Protein AF-A0A0E4H658-F1 (a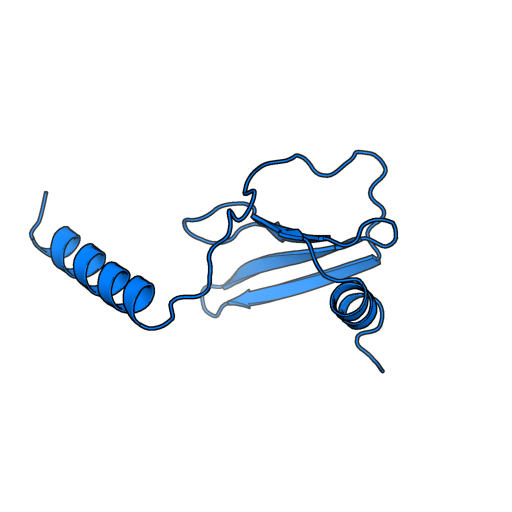fdb_monomer_lite)

Foldseek 3Di:
DDPVVVVVVVVVVVVPPPDPPVCPDQVF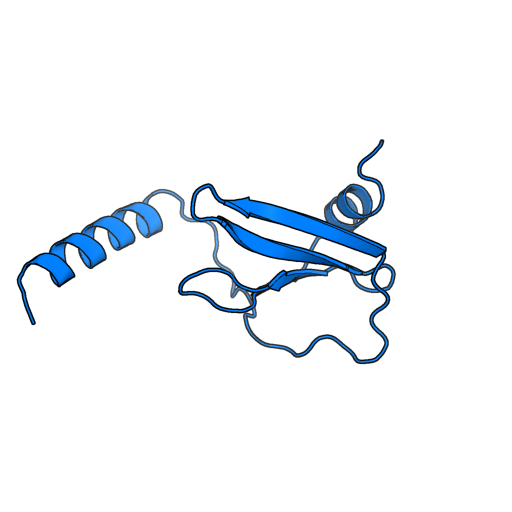DDDDPPPFAWLDWDWDQDPVRDTWIWTATPPAQWIWIADDPPSGIGIGRHDPVVSVCVNCVPD

Organism: NCBI:txid1608583

Structure (mmCIF, N/CA/C/O backbone):
data_AF-A0A0E4H658-F1
#
_entry.id   AF-A0A0E4H658-F1
#
loop_
_atom_site.group_PDB
_atom_site.id
_atom_site.type_symbol
_atom_site.label_atom_id
_atom_site.label_alt_id
_atom_site.label_comp_id
_atom_site.label_asym_id
_atom_site.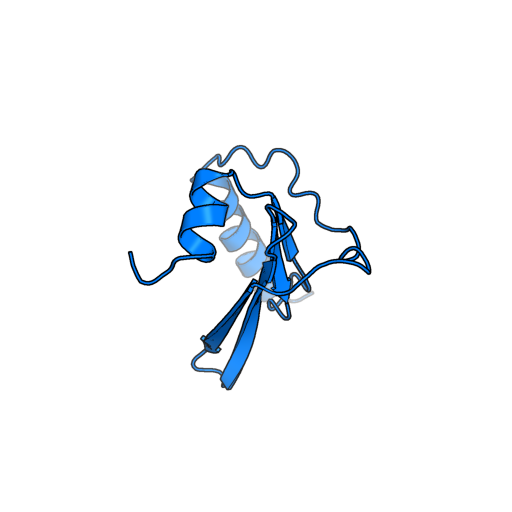label_entity_id
_atom_site.label_seq_id
_atom_site.pdbx_PDB_ins_code
_atom_site.Cartn_x
_atom_site.Cartn_y
_atom_site.Cartn_z
_atom_site.occupancy
_atom_site.B_iso_or_equiv
_atom_site.auth_seq_id
_atom_site.auth_comp_id
_atom_site.auth_asym_id
_atom_site.auth_atom_id
_atom_site.pdbx_PDB_model_num
ATOM 1 N N . MET A 1 1 ? -29.171 20.603 7.346 1.00 47.84 1 MET A N 1
ATOM 2 C CA . MET A 1 1 ? -27.718 20.862 7.337 1.00 47.84 1 MET A CA 1
ATOM 3 C C . MET A 1 1 ? -27.416 21.756 8.519 1.00 47.84 1 MET A C 1
ATOM 5 O O . MET A 1 1 ? -27.960 22.851 8.593 1.00 47.84 1 MET A O 1
ATOM 9 N N . THR A 1 2 ? -26.708 21.228 9.510 1.00 45.69 2 THR A N 1
ATOM 10 C CA . THR A 1 2 ? -26.396 21.921 10.767 1.00 45.69 2 THR A CA 1
ATOM 11 C C . THR A 1 2 ? -25.085 22.687 10.619 1.00 45.69 2 THR A C 1
ATOM 13 O O . THR A 1 2 ? -24.187 22.213 9.937 1.00 45.69 2 THR A O 1
ATOM 16 N N . LEU A 1 3 ? -24.952 23.851 11.268 1.00 52.50 3 LEU A N 1
ATOM 17 C CA . LEU A 1 3 ? -23.788 24.752 11.149 1.00 52.50 3 LEU A CA 1
ATOM 18 C C . LEU A 1 3 ? -22.410 24.095 11.402 1.00 52.50 3 LEU A C 1
ATOM 20 O O . LEU A 1 3 ? -21.389 24.657 11.025 1.00 52.50 3 LEU A O 1
ATOM 24 N N . HIS A 1 4 ? -22.369 22.909 12.015 1.00 50.09 4 HIS A N 1
ATOM 25 C CA . HIS A 1 4 ? -21.139 22.153 12.258 1.00 50.09 4 HIS A CA 1
ATOM 26 C C . HIS A 1 4 ? -20.490 21.594 10.981 1.00 50.09 4 HIS A C 1
ATOM 28 O O . HIS A 1 4 ? -19.275 21.435 10.957 1.00 50.09 4 HIS A O 1
ATOM 34 N N . ASP A 1 5 ? -21.259 21.342 9.919 1.00 53.56 5 ASP A N 1
ATOM 35 C CA . ASP A 1 5 ? -20.723 20.800 8.664 1.00 53.56 5 ASP A CA 1
ATOM 36 C C . ASP A 1 5 ? -19.879 21.832 7.894 1.00 53.56 5 ASP A C 1
ATOM 38 O O . ASP A 1 5 ? -18.895 21.473 7.253 1.00 53.56 5 ASP A O 1
ATOM 42 N N . GLN A 1 6 ? -20.209 23.125 7.992 1.00 54.16 6 GLN A N 1
ATOM 43 C CA . GLN A 1 6 ? -19.487 24.185 7.273 1.00 54.16 6 GLN A CA 1
ATOM 44 C C . GLN A 1 6 ? -18.091 24.434 7.854 1.00 54.16 6 GLN A C 1
ATOM 46 O O . GLN A 1 6 ? -17.124 24.506 7.104 1.00 54.16 6 GLN A O 1
ATOM 51 N N . ALA A 1 7 ? -17.965 24.445 9.184 1.00 57.38 7 ALA A N 1
ATOM 52 C CA . ALA A 1 7 ? -16.681 24.656 9.855 1.00 57.38 7 ALA A CA 1
ATOM 53 C C . ALA A 1 7 ? -15.672 23.522 9.592 1.00 57.38 7 ALA A C 1
ATOM 55 O O . ALA A 1 7 ? -14.461 23.740 9.614 1.00 57.38 7 ALA A O 1
ATOM 56 N N . ILE A 1 8 ? -16.168 22.304 9.353 1.00 60.06 8 ILE A N 1
ATOM 57 C CA . ILE A 1 8 ? -15.337 21.158 8.981 1.00 60.06 8 ILE A CA 1
ATOM 58 C C . ILE A 1 8 ? -14.804 21.342 7.556 1.00 60.06 8 ILE A C 1
ATOM 60 O O . ILE A 1 8 ? -13.603 21.205 7.335 1.00 60.06 8 ILE A O 1
ATOM 64 N N . VAL A 1 9 ? -15.671 21.716 6.611 1.00 59.41 9 VAL A N 1
ATOM 65 C CA . VAL A 1 9 ? -15.288 21.963 5.213 1.00 59.41 9 VAL A CA 1
ATOM 66 C C . VAL A 1 9 ? -14.279 23.110 5.101 1.00 59.41 9 VAL A C 1
ATOM 68 O O . VAL A 1 9 ? -13.272 22.959 4.415 1.00 59.41 9 VAL A O 1
ATOM 71 N N . GLU A 1 10 ? -14.490 24.214 5.820 1.00 58.84 10 GLU A N 1
ATOM 72 C CA . GLU A 1 10 ? -13.573 25.364 5.804 1.00 58.84 10 GLU A CA 1
ATOM 73 C C . GLU A 1 10 ? -12.185 25.005 6.345 1.00 58.84 10 GLU A C 1
ATOM 75 O O . GLU A 1 10 ? -11.178 25.330 5.714 1.00 58.84 10 GLU A O 1
ATOM 80 N N . LYS A 1 11 ? -12.113 24.245 7.447 1.00 60.06 11 LYS A N 1
ATOM 81 C CA . LYS A 1 11 ? -10.826 23.773 7.972 1.00 60.06 11 LYS A CA 1
ATOM 82 C C . LYS A 1 11 ? -10.092 22.865 6.991 1.00 60.06 11 LYS A C 1
ATOM 84 O O . LYS A 1 11 ? -8.882 22.998 6.847 1.00 60.06 11 LYS A O 1
ATOM 89 N N . PHE A 1 12 ? -10.792 21.955 6.310 1.00 58.81 12 PHE A N 1
ATOM 90 C CA . PHE A 1 12 ? -10.160 21.091 5.308 1.00 58.81 12 PHE A CA 1
ATOM 91 C C . PHE A 1 12 ? -9.678 21.873 4.076 1.00 58.81 12 PHE A C 1
ATOM 93 O O . PHE A 1 12 ? -8.628 21.539 3.527 1.00 58.81 12 PHE A O 1
ATOM 100 N N . SER A 1 13 ? -10.377 22.943 3.683 1.00 56.97 13 SER A N 1
ATOM 101 C CA . SER A 1 13 ? -9.921 23.850 2.621 1.00 56.97 13 SER A CA 1
ATOM 102 C C . SER A 1 13 ? -8.640 24.608 2.979 1.00 56.97 13 SER A C 1
ATOM 104 O O . SER A 1 13 ? -7.805 24.816 2.097 1.00 56.97 13 SER A O 1
ATOM 106 N N . GLU A 1 14 ? -8.438 24.984 4.245 1.00 54.44 14 GLU A N 1
ATOM 107 C CA . GLU A 1 14 ? -7.190 25.631 4.680 1.00 54.44 14 GLU A CA 1
ATOM 108 C C . GLU A 1 14 ? -5.981 24.685 4.576 1.00 54.44 14 GLU A C 1
ATOM 110 O O . GLU A 1 14 ? -4.932 25.095 4.080 1.00 54.44 14 GLU A O 1
ATOM 115 N N . TYR A 1 15 ? -6.132 23.403 4.933 1.00 55.69 15 TYR A N 1
ATOM 116 C CA . TYR A 1 15 ? -5.051 22.413 4.791 1.00 55.69 15 TYR A CA 1
ATOM 117 C C . TYR A 1 15 ? -4.708 22.094 3.332 1.00 55.69 15 TYR A C 1
ATOM 119 O O . TYR A 1 15 ? -3.543 21.872 3.017 1.00 55.69 15 TYR A O 1
ATOM 127 N N . ALA A 1 16 ? -5.696 22.109 2.434 1.00 54.44 16 ALA A N 1
ATOM 128 C CA . ALA A 1 16 ? -5.471 21.896 1.003 1.00 54.44 16 ALA A CA 1
ATOM 129 C C . ALA A 1 16 ? -4.774 23.085 0.312 1.00 54.44 16 ALA A C 1
ATOM 131 O O . ALA A 1 16 ? -4.259 22.936 -0.792 1.00 54.44 16 ALA A O 1
ATOM 132 N N . SER A 1 17 ? -4.773 24.265 0.940 1.00 51.88 17 SER A N 1
ATOM 133 C CA . SER A 1 17 ? -4.265 25.500 0.329 1.00 51.88 17 SER A CA 1
ATOM 134 C C . SER A 1 17 ? -2.832 25.850 0.738 1.00 51.88 17 SER A C 1
ATOM 136 O O . SER A 1 17 ? -2.229 26.722 0.115 1.00 51.88 17 SER A O 1
ATOM 138 N N . GLN A 1 18 ? -2.293 25.232 1.796 1.00 48.12 18 GLN A N 1
ATOM 139 C CA . GLN A 1 18 ? -1.038 25.685 2.409 1.00 48.12 18 GLN A CA 1
ATOM 140 C C . GLN A 1 18 ? 0.214 24.945 1.918 1.00 48.12 18 GLN A C 1
ATOM 142 O O . GLN A 1 18 ? 1.315 25.469 2.056 1.00 48.12 18 GLN A O 1
ATOM 147 N N . ASP A 1 19 ? 0.043 23.807 1.256 1.00 42.41 19 ASP A N 1
ATOM 148 C CA . ASP A 1 19 ? 1.091 23.151 0.486 1.00 42.41 19 ASP A CA 1
ATOM 149 C C . ASP A 1 19 ? 0.478 22.860 -0.879 1.00 42.41 19 ASP A C 1
ATOM 151 O O . ASP A 1 19 ? -0.332 21.945 -1.032 1.00 42.41 19 ASP A O 1
ATOM 155 N N . SER A 1 20 ? 0.807 23.682 -1.875 1.00 45.53 20 SER A N 1
ATOM 156 C CA . SER A 1 20 ? 0.585 23.338 -3.275 1.00 45.53 20 SER A CA 1
ATOM 157 C C . SER A 1 20 ? 1.524 22.185 -3.629 1.00 45.53 20 SER A C 1
ATOM 159 O O . SER A 1 20 ? 2.501 22.357 -4.358 1.00 45.53 20 SER A O 1
ATOM 161 N N . VAL A 1 21 ? 1.252 21.014 -3.053 1.00 40.59 21 VAL A N 1
ATOM 162 C CA . VAL A 1 21 ? 1.641 19.751 -3.647 1.00 40.59 21 VAL A CA 1
ATOM 163 C C . VAL A 1 21 ? 0.941 19.772 -4.988 1.00 40.59 21 VAL A C 1
ATOM 165 O O . VAL A 1 21 ? -0.278 19.934 -5.054 1.00 40.59 21 VAL A O 1
ATOM 168 N N . ASP A 1 22 ? 1.728 19.725 -6.050 1.00 34.41 22 ASP A N 1
ATOM 169 C CA . ASP A 1 22 ? 1.242 19.501 -7.397 1.00 34.41 22 ASP A CA 1
ATOM 170 C C . ASP A 1 22 ? 0.515 18.151 -7.346 1.00 34.41 22 ASP A C 1
ATOM 172 O O . ASP A 1 22 ? 1.125 17.084 -7.411 1.00 34.41 22 ASP A O 1
ATOM 176 N N . VAL A 1 23 ? -0.790 18.180 -7.061 1.00 44.16 23 VAL A N 1
ATOM 177 C CA . VAL A 1 23 ? -1.648 17.000 -7.100 1.00 44.16 23 VAL A CA 1
ATOM 178 C C . VAL A 1 23 ? -1.936 16.771 -8.576 1.00 44.16 23 VAL A C 1
ATOM 180 O O . VAL A 1 23 ? -3.067 16.928 -9.038 1.00 44.16 23 VAL A O 1
ATOM 183 N N . ASP A 1 24 ? -0.878 16.483 -9.335 1.00 33.72 24 ASP A N 1
ATOM 184 C CA . ASP A 1 24 ? -0.959 15.927 -10.672 1.00 33.72 24 ASP A CA 1
ATOM 185 C C . ASP A 1 24 ? -1.639 14.575 -10.493 1.00 33.72 24 ASP A C 1
ATOM 187 O O . ASP A 1 24 ? -1.022 13.577 -10.137 1.00 33.72 24 ASP A O 1
ATOM 191 N N . SER A 1 25 ? -2.969 14.634 -10.545 1.00 40.19 25 SER A N 1
ATOM 192 C CA . SER A 1 25 ? -3.903 13.528 -10.656 1.00 40.19 25 SER A CA 1
ATOM 193 C C . SER A 1 25 ? -3.408 12.262 -9.963 1.00 40.19 25 SER A C 1
ATOM 195 O O . SER A 1 25 ? -2.879 11.364 -10.612 1.00 40.19 25 SER A O 1
ATOM 197 N N . VAL A 1 26 ? -3.614 12.151 -8.644 1.00 45.62 26 VAL A N 1
ATOM 198 C CA . VAL A 1 26 ? -3.602 10.825 -8.018 1.00 45.62 26 VAL A CA 1
ATOM 199 C C . VAL A 1 26 ? -4.650 10.015 -8.786 1.00 45.62 26 VAL A C 1
ATOM 201 O O . VAL A 1 26 ? -5.849 10.258 -8.648 1.00 45.62 26 VAL A O 1
ATOM 204 N N . GLU A 1 27 ? -4.203 9.142 -9.690 1.00 47.53 27 GLU A N 1
ATOM 205 C CA . GLU A 1 27 ? -5.049 8.250 -10.480 1.00 47.53 27 GLU A CA 1
ATOM 206 C C . GLU A 1 27 ? -5.647 7.228 -9.508 1.00 47.53 27 GLU A C 1
ATOM 208 O O . GLU A 1 27 ? -5.134 6.125 -9.319 1.00 47.53 27 GLU A O 1
ATOM 213 N N . LEU A 1 28 ? -6.700 7.660 -8.811 1.00 51.12 28 LEU A N 1
ATOM 214 C CA . LEU A 1 28 ? -7.246 7.014 -7.621 1.00 51.12 28 LEU A CA 1
ATOM 215 C C . LEU A 1 28 ? -7.911 5.661 -7.892 1.00 51.12 28 LEU A C 1
ATOM 217 O O . LEU A 1 28 ? -8.280 4.995 -6.934 1.00 51.12 28 LEU A O 1
ATOM 221 N N . PHE A 1 29 ? -8.072 5.210 -9.138 1.00 52.56 29 PHE A N 1
ATOM 222 C CA . PHE A 1 29 ? -8.825 3.985 -9.405 1.00 52.56 29 PHE A CA 1
ATOM 223 C C . PHE A 1 29 ? -8.284 3.196 -10.588 1.00 52.56 29 PHE A C 1
ATOM 225 O O . PHE A 1 29 ? -8.607 3.455 -11.740 1.00 52.56 29 PHE A O 1
ATOM 232 N N . ASP A 1 30 ? -7.547 2.148 -10.257 1.00 56.09 30 ASP A N 1
ATOM 233 C CA . ASP A 1 30 ? -7.337 0.987 -11.110 1.00 56.09 30 ASP A CA 1
ATOM 234 C C . ASP A 1 30 ? -7.233 -0.217 -10.191 1.00 56.09 30 ASP A C 1
ATOM 236 O O . ASP A 1 30 ? -6.661 -0.155 -9.097 1.00 56.09 30 ASP A O 1
ATOM 240 N N . GLN A 1 31 ? -7.787 -1.321 -10.658 1.00 66.25 31 GLN A N 1
ATOM 241 C CA . GLN A 1 31 ? -7.705 -2.586 -9.956 1.00 66.25 31 GLN A CA 1
ATOM 242 C C . GLN A 1 31 ? -6.244 -3.048 -9.915 1.00 66.25 31 GLN A C 1
ATOM 244 O O . GLN A 1 31 ? -5.463 -2.799 -10.838 1.00 66.25 31 GLN A O 1
ATOM 249 N N . VAL A 1 32 ? -5.870 -3.717 -8.826 1.00 70.31 32 VAL A N 1
ATOM 250 C CA . VAL A 1 32 ? -4.576 -4.396 -8.734 1.00 70.31 32 VAL A CA 1
ATOM 251 C C . VAL A 1 32 ? -4.509 -5.415 -9.883 1.00 70.31 32 VAL A C 1
ATOM 253 O O . VAL A 1 32 ? -5.435 -6.218 -10.003 1.00 70.31 32 VAL A O 1
ATOM 256 N N . PRO A 1 33 ? -3.462 -5.398 -10.728 1.00 75.62 33 PRO A N 1
ATOM 257 C CA . PRO A 1 33 ? -3.257 -6.407 -11.758 1.00 75.62 33 PRO A CA 1
ATOM 258 C C . PRO A 1 33 ? -3.294 -7.808 -11.149 1.00 75.62 33 PRO A C 1
ATOM 260 O O . PRO A 1 33 ? -2.739 -8.039 -10.075 1.00 75.62 33 PRO A O 1
ATOM 263 N N . GLU A 1 34 ? -3.929 -8.753 -11.835 1.00 80.81 34 GLU A N 1
ATOM 264 C CA . GLU A 1 34 ? -4.110 -10.113 -11.314 1.00 80.81 34 GLU A CA 1
ATOM 265 C C . GLU A 1 34 ? -2.778 -10.850 -11.089 1.00 80.81 34 GLU A C 1
ATOM 267 O O . GLU A 1 34 ? -2.707 -11.752 -10.256 1.00 80.81 34 GLU A O 1
ATOM 272 N N . ASP A 1 35 ? -1.708 -10.457 -11.789 1.00 86.94 35 ASP A N 1
ATOM 273 C CA . ASP A 1 35 ? -0.362 -11.010 -11.622 1.00 86.94 35 ASP A CA 1
ATOM 274 C C . ASP A 1 35 ? 0.484 -10.291 -10.555 1.00 86.94 35 ASP A C 1
ATOM 276 O O . ASP A 1 35 ? 1.662 -10.615 -10.384 1.00 86.94 35 ASP A O 1
ATOM 280 N N . ALA A 1 36 ? -0.070 -9.317 -9.826 1.00 83.88 36 ALA A N 1
ATOM 281 C CA . ALA A 1 36 ? 0.675 -8.565 -8.823 1.00 83.88 36 ALA A CA 1
ATOM 282 C C . ALA A 1 36 ? 1.163 -9.467 -7.673 1.00 83.88 36 ALA A C 1
ATOM 284 O O . ALA A 1 36 ? 0.387 -10.121 -6.974 1.00 83.88 36 ALA A O 1
ATOM 285 N N . GLN A 1 37 ? 2.477 -9.471 -7.443 1.00 86.50 37 GLN A N 1
ATOM 286 C CA . GLN A 1 37 ? 3.132 -10.271 -6.412 1.00 86.50 37 GLN A CA 1
ATOM 287 C C . GLN A 1 37 ? 3.446 -9.394 -5.208 1.00 86.50 37 GLN A C 1
ATOM 289 O O . GLN A 1 37 ? 4.253 -8.473 -5.304 1.00 86.50 37 GLN A O 1
ATOM 294 N N . LEU A 1 38 ? 2.809 -9.666 -4.071 1.00 87.00 38 LEU A N 1
ATOM 295 C CA . LEU A 1 38 ? 3.044 -8.926 -2.834 1.00 87.00 38 LEU A CA 1
ATOM 296 C C . LEU A 1 38 ? 4.493 -9.128 -2.360 1.00 87.00 38 LEU A C 1
ATOM 298 O O . LEU A 1 38 ? 4.893 -10.256 -2.085 1.00 87.00 38 LEU A O 1
ATOM 302 N N . ALA A 1 39 ? 5.250 -8.038 -2.235 1.00 88.25 39 ALA A N 1
ATOM 303 C CA . ALA A 1 39 ? 6.590 -8.043 -1.652 1.00 88.25 39 ALA A CA 1
ATOM 304 C C . ALA A 1 39 ? 6.514 -7.845 -0.134 1.00 88.25 39 ALA A C 1
ATOM 306 O O . ALA A 1 39 ? 6.948 -8.703 0.628 1.00 88.25 39 ALA A O 1
ATOM 307 N N . TYR A 1 40 ? 5.893 -6.747 0.305 1.00 87.19 40 TYR A N 1
ATOM 308 C CA . TYR A 1 40 ? 5.716 -6.429 1.721 1.00 87.19 40 TYR A CA 1
ATOM 309 C C . TYR A 1 40 ? 4.303 -5.931 2.009 1.00 87.19 40 TYR A C 1
ATOM 311 O O . TYR A 1 40 ? 3.643 -5.308 1.173 1.00 87.19 40 TYR A O 1
ATOM 319 N N . ARG A 1 41 ? 3.849 -6.202 3.235 1.00 89.50 41 ARG A N 1
ATOM 320 C CA . ARG A 1 41 ? 2.612 -5.664 3.800 1.00 89.50 41 ARG A CA 1
ATOM 321 C C . ARG A 1 41 ? 2.925 -4.964 5.112 1.00 89.50 41 ARG A C 1
ATOM 323 O O . ARG A 1 41 ? 3.347 -5.607 6.070 1.00 89.50 41 ARG A O 1
ATOM 330 N N . PHE A 1 42 ? 2.628 -3.677 5.168 1.00 86.69 42 PHE A N 1
ATOM 331 C CA . PHE A 1 42 ? 2.679 -2.876 6.379 1.00 86.69 42 PHE A CA 1
ATOM 332 C C . PHE A 1 42 ? 1.259 -2.713 6.920 1.00 86.69 42 PHE A C 1
ATOM 334 O O . PHE A 1 42 ? 0.313 -2.487 6.167 1.00 86.69 42 PHE A O 1
ATOM 341 N N . VAL A 1 43 ? 1.099 -2.863 8.233 1.00 88.56 43 VAL A N 1
ATOM 342 C CA . VAL A 1 43 ? -0.192 -2.691 8.908 1.00 88.56 43 VAL A CA 1
ATOM 343 C C . VAL A 1 43 ? -0.054 -1.543 9.889 1.00 88.56 43 VAL A C 1
ATOM 345 O O . VAL A 1 43 ? 0.628 -1.666 10.908 1.00 88.56 43 VAL A O 1
ATOM 348 N N . LEU A 1 44 ? -0.700 -0.426 9.579 1.00 84.38 44 LEU A N 1
ATOM 349 C CA . LEU A 1 44 ? -0.735 0.737 10.448 1.00 84.38 44 LEU A CA 1
ATOM 350 C C . LEU A 1 44 ? -1.945 0.595 11.361 1.00 84.38 44 LEU A C 1
ATOM 352 O O . LEU A 1 44 ? -3.088 0.604 10.906 1.00 84.38 44 LEU A O 1
ATOM 356 N N . LYS A 1 45 ? -1.682 0.441 12.658 1.00 86.62 45 LYS A N 1
ATOM 357 C CA . LYS A 1 45 ? -2.727 0.353 13.676 1.00 86.62 45 LYS A CA 1
ATOM 358 C C . LYS A 1 45 ? -2.958 1.728 14.272 1.00 86.62 45 LYS A C 1
ATOM 360 O O . LYS A 1 45 ? -2.083 2.277 14.943 1.00 86.62 45 LYS A O 1
ATOM 365 N N . GLU A 1 46 ? -4.136 2.280 14.035 1.00 79.88 46 GLU A N 1
ATOM 366 C CA . GLU A 1 46 ? -4.547 3.527 14.657 1.00 79.88 46 GLU A CA 1
ATOM 367 C C . GLU A 1 46 ? -5.031 3.286 16.098 1.00 79.88 46 GLU A C 1
ATOM 369 O O . GLU A 1 46 ? -5.465 2.190 16.460 1.00 79.88 46 GLU A O 1
ATOM 374 N N . LYS A 1 47 ? -5.017 4.333 16.933 1.00 79.75 47 LYS A N 1
ATOM 375 C CA . LYS A 1 47 ? -5.531 4.278 18.316 1.00 79.75 47 LYS A CA 1
ATOM 376 C C . LYS A 1 47 ? -7.009 3.891 18.386 1.00 79.75 47 LYS A C 1
ATOM 378 O O . LYS A 1 47 ? -7.429 3.303 19.378 1.00 79.75 47 LYS A O 1
ATOM 383 N N . SER A 1 48 ? -7.768 4.175 17.330 1.00 79.25 48 SER A N 1
ATOM 384 C CA . SER A 1 48 ? -9.169 3.774 17.171 1.00 79.25 48 SER A CA 1
ATOM 385 C C . SER A 1 48 ? -9.345 2.277 16.874 1.00 79.25 48 SER A C 1
ATOM 387 O O . SER A 1 48 ? -10.456 1.835 16.594 1.00 79.25 48 SER A O 1
ATOM 389 N N . ASN A 1 49 ? -8.261 1.489 16.924 1.00 76.38 49 ASN A N 1
ATOM 390 C CA . ASN A 1 49 ? -8.212 0.071 16.563 1.00 76.38 49 ASN A CA 1
ATOM 391 C C . ASN A 1 49 ? -8.560 -0.196 15.084 1.00 76.38 49 ASN A C 1
ATOM 393 O O . ASN A 1 49 ? -8.890 -1.320 14.710 1.00 76.38 49 ASN A O 1
ATOM 397 N N . GLN A 1 50 ? -8.481 0.844 14.250 1.00 78.81 50 GLN A N 1
ATOM 398 C CA . GLN A 1 50 ? -8.567 0.740 12.800 1.00 78.81 50 GLN A CA 1
ATOM 399 C C . GLN A 1 50 ? -7.209 0.305 12.246 1.00 78.81 50 GLN A C 1
ATOM 401 O O . GLN A 1 50 ? -6.165 0.790 12.685 1.00 78.81 50 GLN A O 1
ATOM 406 N N . GLU A 1 51 ? -7.229 -0.614 11.285 1.00 86.88 51 GLU A N 1
ATOM 407 C CA . GLU A 1 51 ? -6.032 -1.125 10.624 1.00 86.88 51 GLU A CA 1
ATOM 408 C C . GLU A 1 51 ? -6.017 -0.654 9.171 1.00 86.88 51 GLU A C 1
ATOM 410 O O . GLU A 1 51 ? -6.877 -1.035 8.377 1.00 86.88 51 GLU A O 1
ATOM 415 N N . ILE A 1 52 ? -5.027 0.165 8.828 1.00 84.12 52 ILE A N 1
ATOM 416 C CA . ILE A 1 52 ? -4.761 0.590 7.455 1.00 84.12 52 ILE A CA 1
ATOM 417 C C . ILE A 1 52 ? -3.703 -0.356 6.894 1.00 84.12 52 ILE A C 1
ATOM 419 O O . ILE A 1 52 ? -2.653 -0.569 7.508 1.00 84.12 52 ILE A O 1
ATOM 423 N N . ASN A 1 53 ? -3.987 -0.954 5.741 1.00 87.38 53 ASN A N 1
ATOM 424 C CA . ASN A 1 53 ? -3.092 -1.925 5.123 1.00 87.38 53 ASN A CA 1
ATOM 425 C C . ASN A 1 53 ? -2.363 -1.270 3.964 1.00 87.38 53 ASN A C 1
ATOM 427 O O . ASN A 1 53 ? -2.995 -0.780 3.042 1.00 87.38 53 ASN A O 1
ATOM 431 N N . MET A 1 54 ? -1.039 -1.298 3.990 1.00 89.06 54 MET A N 1
ATOM 432 C CA . MET A 1 54 ? -0.213 -0.832 2.886 1.00 89.06 54 MET A CA 1
ATOM 433 C C . MET A 1 54 ? 0.500 -2.030 2.271 1.00 89.06 54 MET A C 1
ATOM 435 O O . MET A 1 54 ? 1.160 -2.795 2.974 1.00 89.06 54 MET A O 1
ATOM 439 N N . LYS A 1 55 ? 0.356 -2.217 0.966 1.00 90.06 55 LYS A N 1
ATOM 440 C CA . LYS A 1 55 ? 0.919 -3.324 0.196 1.00 90.06 55 LYS A CA 1
ATOM 441 C C . LYS A 1 55 ? 1.837 -2.764 -0.880 1.00 90.06 55 LYS A C 1
ATOM 443 O O . LYS A 1 55 ? 1.439 -1.881 -1.637 1.00 90.06 55 LYS A O 1
ATOM 448 N N . ILE A 1 56 ? 3.044 -3.306 -0.955 1.00 89.69 56 ILE A N 1
ATOM 449 C CA . ILE A 1 56 ? 4.006 -3.038 -2.027 1.00 89.69 56 ILE A CA 1
ATOM 450 C C . ILE A 1 56 ? 4.221 -4.324 -2.816 1.00 89.69 56 ILE A C 1
ATOM 452 O O . ILE A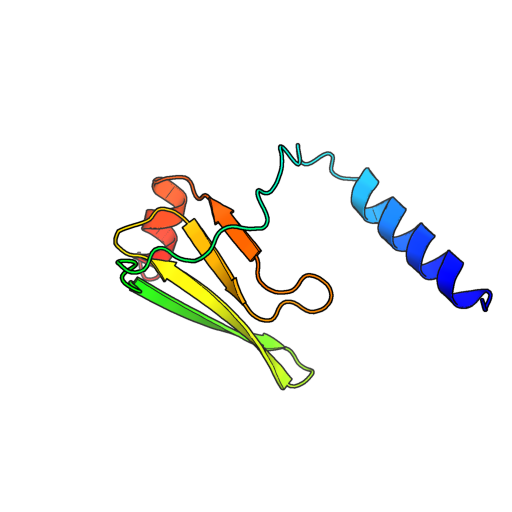 1 56 ? 4.249 -5.418 -2.245 1.00 89.69 56 ILE A O 1
ATOM 456 N N . PHE A 1 57 ? 4.365 -4.199 -4.129 1.00 89.06 57 PHE A N 1
ATOM 457 C CA . PHE A 1 57 ? 4.477 -5.338 -5.032 1.00 89.06 57 PHE A CA 1
ATOM 458 C C . PHE A 1 57 ? 5.902 -5.469 -5.581 1.00 89.06 57 PHE A C 1
ATOM 460 O O . PHE A 1 57 ? 6.604 -4.479 -5.796 1.00 89.06 57 PHE A O 1
ATOM 467 N N . ALA A 1 58 ? 6.347 -6.704 -5.803 1.00 86.25 58 ALA A N 1
ATOM 468 C CA . ALA A 1 58 ? 7.680 -7.011 -6.320 1.00 86.25 58 ALA A CA 1
ATOM 469 C C . ALA A 1 58 ? 7.809 -6.666 -7.811 1.00 86.25 58 ALA A C 1
ATOM 471 O O . ALA A 1 58 ? 8.855 -6.212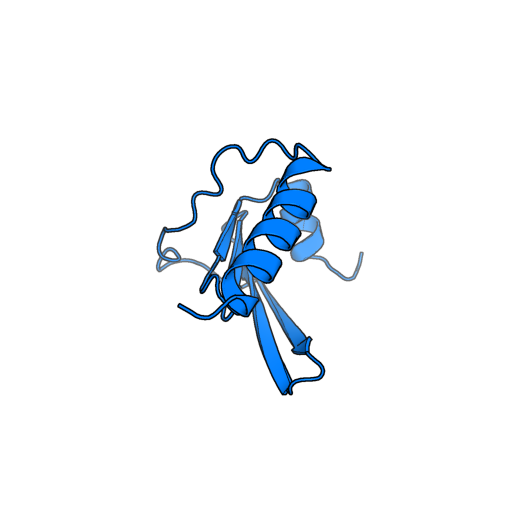 -8.260 1.00 86.25 58 ALA A O 1
ATOM 472 N N . ASN A 1 59 ? 6.735 -6.876 -8.573 1.00 88.94 59 ASN A N 1
ATOM 473 C CA . ASN A 1 59 ? 6.679 -6.686 -10.023 1.00 88.94 59 ASN A CA 1
ATOM 474 C C . ASN A 1 59 ? 6.072 -5.344 -10.454 1.00 88.94 59 ASN A C 1
ATOM 476 O O . ASN A 1 59 ? 6.035 -5.062 -11.650 1.00 88.94 59 ASN A O 1
ATOM 480 N N . TYR A 1 60 ? 5.625 -4.515 -9.507 1.00 86.19 60 TYR A N 1
ATOM 481 C CA . TYR A 1 60 ? 5.048 -3.209 -9.803 1.00 86.19 60 TYR A CA 1
ATOM 482 C C . TYR A 1 60 ? 5.527 -2.119 -8.849 1.00 86.19 60 TYR A C 1
ATOM 484 O O . TYR A 1 60 ? 5.535 -2.302 -7.633 1.00 86.19 60 TYR A O 1
ATOM 492 N N . ASP A 1 61 ? 5.867 -0.959 -9.413 1.00 88.12 61 ASP A N 1
ATOM 493 C CA . ASP A 1 61 ? 6.303 0.239 -8.686 1.00 88.12 61 ASP A CA 1
ATOM 494 C C . ASP A 1 61 ? 5.092 1.085 -8.252 1.00 88.12 61 ASP A C 1
ATOM 496 O O . ASP A 1 61 ? 4.949 2.251 -8.619 1.00 88.12 61 ASP A O 1
ATOM 500 N N . TYR A 1 62 ? 4.160 0.483 -7.514 1.00 85.56 62 TYR A N 1
ATOM 501 C CA . TYR A 1 62 ? 3.088 1.226 -6.857 1.00 85.56 62 TYR A CA 1
ATOM 502 C C . TYR A 1 62 ? 2.799 0.676 -5.464 1.00 85.56 62 TYR A C 1
ATOM 504 O O . TYR A 1 62 ? 2.957 -0.514 -5.183 1.00 85.56 62 TYR A O 1
ATOM 512 N N . LEU A 1 63 ? 2.339 1.572 -4.603 1.00 86.19 63 LEU A N 1
ATOM 513 C CA . LEU A 1 63 ? 1.890 1.312 -3.251 1.00 86.19 63 LEU A CA 1
ATOM 514 C C . LEU A 1 63 ? 0.366 1.281 -3.238 1.00 86.19 63 LEU A C 1
ATOM 516 O O . LEU A 1 63 ? -0.280 2.219 -3.703 1.00 86.19 63 LEU A O 1
ATOM 520 N N . LEU A 1 64 ? -0.208 0.213 -2.700 1.00 87.06 64 LEU A N 1
ATOM 521 C CA . LEU A 1 64 ? -1.640 0.116 -2.459 1.00 87.06 64 LEU A CA 1
ATOM 522 C C . LEU A 1 64 ? -1.910 0.344 -0.977 1.00 87.06 64 LEU A C 1
ATOM 524 O O . LEU A 1 64 ? -1.364 -0.365 -0.138 1.00 87.06 64 LEU A O 1
ATOM 528 N N . ILE A 1 65 ? -2.764 1.306 -0.663 1.00 87.69 65 ILE A N 1
ATOM 529 C CA . ILE A 1 65 ? -3.211 1.620 0.688 1.00 87.69 65 ILE A CA 1
ATOM 530 C C . ILE A 1 65 ? -4.698 1.298 0.767 1.00 87.69 65 ILE A C 1
ATOM 532 O O . ILE A 1 65 ? -5.507 1.941 0.113 1.00 87.69 65 ILE A O 1
ATOM 536 N N . GLU A 1 66 ? -5.060 0.298 1.555 1.00 83.94 66 GLU A N 1
ATOM 537 C CA . GLU A 1 66 ? -6.436 -0.152 1.733 1.00 83.94 66 GLU A CA 1
ATOM 538 C C . GLU A 1 66 ? -7.006 0.347 3.061 1.00 83.94 66 GLU A C 1
ATOM 540 O O . GLU A 1 66 ? -6.287 0.487 4.062 1.00 83.94 66 GLU A O 1
ATOM 545 N N . ALA A 1 67 ? -8.328 0.516 3.082 1.00 78.06 67 ALA A N 1
ATOM 546 C CA . ALA A 1 67 ? -9.100 0.884 4.268 1.00 78.06 67 ALA A CA 1
ATOM 547 C C . ALA A 1 67 ? -8.744 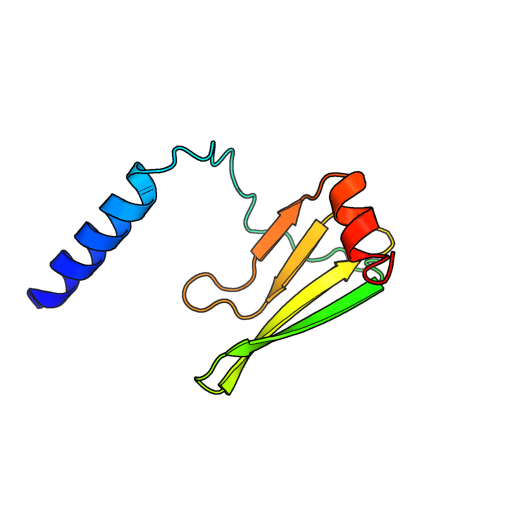2.259 4.871 1.00 78.06 67 ALA A C 1
ATOM 549 O O . ALA A 1 67 ? -8.866 2.454 6.089 1.00 78.06 67 ALA A O 1
ATOM 550 N N . LEU A 1 68 ? -8.360 3.236 4.033 1.00 76.31 68 LEU A N 1
ATOM 551 C CA . LEU A 1 68 ? -8.270 4.624 4.484 1.00 76.31 68 LEU A CA 1
ATOM 552 C C . LEU A 1 68 ? -9.672 5.149 4.825 1.00 76.31 68 LEU A C 1
ATOM 554 O O . LEU A 1 68 ? -10.598 5.035 4.010 1.00 76.31 68 LEU A O 1
ATOM 558 N N . PRO A 1 69 ? -9.856 5.762 6.007 1.00 69.19 69 PRO A N 1
ATOM 559 C CA . PRO A 1 69 ? -11.119 6.398 6.341 1.00 69.19 69 PRO A CA 1
ATOM 560 C C . PRO A 1 69 ? -11.422 7.507 5.326 1.00 69.19 69 PRO A C 1
ATOM 562 O O . PRO A 1 69 ? -10.532 8.258 4.934 1.00 69.19 69 PRO A O 1
ATOM 565 N N . ILE A 1 70 ? -12.689 7.615 4.913 1.00 71.38 70 ILE A N 1
ATOM 566 C CA . ILE A 1 70 ? -13.226 8.628 3.979 1.00 71.38 70 ILE A CA 1
ATOM 567 C C . ILE A 1 70 ? -12.805 8.427 2.510 1.00 71.38 70 ILE A C 1
ATOM 569 O O . ILE A 1 70 ? -13.629 8.647 1.626 1.00 71.38 70 ILE A O 1
ATOM 573 N N . LEU A 1 71 ? -11.576 7.982 2.242 1.00 69.88 71 LEU A N 1
ATOM 574 C CA . LEU A 1 71 ? -11.014 7.907 0.886 1.00 69.88 71 LEU A CA 1
ATOM 575 C C . LEU A 1 71 ? -11.117 6.519 0.232 1.00 69.88 71 LEU A C 1
ATOM 577 O O . LEU A 1 71 ? -11.121 6.439 -0.992 1.00 69.88 71 LEU A O 1
ATOM 581 N N . GLY A 1 72 ? -11.257 5.443 1.013 1.00 72.12 72 GLY A N 1
ATOM 582 C CA . GLY A 1 72 ? -11.306 4.078 0.479 1.00 72.12 72 GLY A CA 1
ATOM 583 C C . GLY A 1 72 ? -9.915 3.527 0.162 1.00 72.12 72 GLY A C 1
ATOM 584 O O . GLY A 1 72 ? -8.976 3.752 0.924 1.00 72.12 72 GLY A O 1
ATOM 585 N N . ASP A 1 73 ? -9.787 2.774 -0.927 1.00 80.75 73 ASP A N 1
ATOM 586 C CA . ASP A 1 73 ? -8.506 2.207 -1.351 1.00 80.75 73 ASP A CA 1
ATOM 587 C C . ASP A 1 73 ? -7.780 3.183 -2.281 1.00 80.75 73 ASP A C 1
ATOM 589 O O . ASP A 1 73 ? -8.393 3.817 -3.139 1.00 80.75 73 ASP A O 1
ATOM 593 N N . LEU A 1 74 ? -6.469 3.314 -2.107 1.00 79.62 74 LEU A N 1
ATOM 594 C CA . LEU A 1 74 ? -5.655 4.326 -2.763 1.00 79.62 74 LEU A CA 1
ATOM 595 C C . LEU A 1 74 ? -4.401 3.690 -3.359 1.00 79.62 74 LEU A C 1
ATOM 597 O O . LEU A 1 74 ? -3.678 2.955 -2.688 1.00 79.62 74 LEU A O 1
ATOM 601 N N . ARG A 1 75 ? -4.131 3.987 -4.632 1.00 81.81 75 ARG A N 1
ATOM 602 C CA . ARG A 1 75 ? -2.941 3.522 -5.346 1.00 81.81 75 ARG A CA 1
ATOM 603 C C . ARG A 1 75 ? -2.019 4.699 -5.630 1.00 81.81 75 ARG A C 1
ATOM 605 O O . ARG A 1 75 ? -2.416 5.649 -6.296 1.00 81.81 75 ARG A O 1
ATOM 612 N N . LEU A 1 76 ? -0.778 4.607 -5.170 1.00 81.38 76 LEU A N 1
ATOM 613 C CA . LEU A 1 76 ? 0.265 5.593 -5.444 1.00 81.38 76 LEU A CA 1
ATOM 614 C C . LEU A 1 76 ? 1.320 4.967 -6.329 1.00 81.38 76 LEU A C 1
ATOM 616 O O . LEU A 1 76 ? 1.937 3.976 -5.948 1.00 81.38 76 LEU A O 1
ATOM 620 N N . LYS A 1 77 ? 1.547 5.552 -7.501 1.00 84.31 77 LYS A N 1
ATOM 621 C CA . LYS A 1 77 ? 2.702 5.198 -8.317 1.00 84.31 77 LYS A CA 1
ATOM 622 C C . LYS A 1 77 ? 3.955 5.717 -7.620 1.00 84.31 77 LYS A C 1
ATOM 624 O O . LYS A 1 77 ? 4.026 6.895 -7.289 1.00 84.31 77 LYS A O 1
ATOM 629 N N . LEU A 1 78 ? 4.911 4.830 -7.394 1.00 83.81 78 LEU A N 1
ATOM 630 C CA . LEU A 1 78 ? 6.184 5.159 -6.774 1.00 83.81 78 LEU A CA 1
ATOM 631 C C . LEU A 1 78 ? 7.245 5.355 -7.853 1.00 83.81 78 LEU A C 1
ATOM 633 O O . LEU A 1 78 ? 7.182 4.764 -8.939 1.00 83.81 78 LEU A O 1
ATOM 637 N N . THR A 1 79 ? 8.258 6.153 -7.546 1.00 86.88 79 THR A N 1
ATOM 638 C CA . THR A 1 79 ? 9.521 6.083 -8.280 1.00 86.88 79 THR A CA 1
ATOM 639 C C . THR A 1 79 ? 10.232 4.763 -7.973 1.00 86.88 79 THR A C 1
ATOM 641 O O . THR A 1 79 ? 9.939 4.082 -6.989 1.00 86.88 79 THR A O 1
ATOM 644 N N . LYS A 1 80 ? 11.196 4.382 -8.819 1.00 83.56 80 LYS A N 1
ATOM 645 C CA . LYS A 1 80 ? 11.977 3.155 -8.600 1.00 83.56 80 LYS A CA 1
ATOM 646 C C . LYS A 1 80 ? 12.737 3.173 -7.277 1.00 83.56 80 LYS A C 1
ATOM 648 O O . LYS A 1 80 ? 12.806 2.140 -6.629 1.00 83.56 80 LYS A O 1
ATOM 653 N N . GLU A 1 81 ? 13.283 4.325 -6.891 1.00 85.31 81 GLU A N 1
ATOM 654 C CA . GLU A 1 81 ? 14.027 4.485 -5.636 1.00 85.31 81 GLU A CA 1
ATOM 655 C C . GLU A 1 81 ? 13.111 4.303 -4.420 1.00 85.31 81 GLU A C 1
ATOM 657 O O . GLU A 1 81 ? 13.438 3.549 -3.509 1.00 85.31 81 GLU A O 1
ATOM 662 N N . GLU A 1 82 ? 11.922 4.911 -4.435 1.00 84.12 82 GLU A N 1
ATOM 663 C CA . GLU A 1 82 ? 10.930 4.732 -3.368 1.00 84.12 82 GLU A CA 1
ATOM 664 C C . GLU A 1 82 ? 10.435 3.285 -3.295 1.00 84.12 82 GLU A C 1
ATOM 666 O O . GLU A 1 82 ? 10.341 2.709 -2.212 1.00 84.12 82 GLU A O 1
ATOM 671 N N . ALA A 1 83 ? 10.134 2.676 -4.444 1.00 85.56 83 ALA A N 1
ATOM 672 C CA . ALA A 1 83 ? 9.690 1.290 -4.499 1.00 85.56 83 ALA A CA 1
ATOM 673 C C . ALA A 1 83 ? 10.764 0.327 -3.975 1.00 85.56 83 ALA A C 1
ATOM 675 O O . ALA A 1 83 ? 10.424 -0.635 -3.290 1.00 85.56 83 ALA A O 1
ATOM 676 N N . ASP A 1 84 ? 12.042 0.582 -4.265 1.00 86.56 84 ASP A N 1
ATOM 677 C CA . ASP A 1 84 ? 13.156 -0.216 -3.754 1.00 86.56 84 ASP A CA 1
ATOM 678 C C . ASP A 1 84 ? 13.307 -0.073 -2.235 1.00 86.56 84 ASP A C 1
ATOM 680 O O . ASP A 1 84 ? 13.385 -1.082 -1.537 1.00 86.56 84 ASP A O 1
ATOM 684 N N . TRP A 1 85 ? 13.195 1.150 -1.706 1.00 85.75 85 TRP A N 1
ATOM 685 C CA . TRP A 1 85 ? 13.190 1.393 -0.261 1.00 85.75 85 TRP A CA 1
ATOM 686 C C . TRP A 1 85 ? 12.061 0.631 0.453 1.00 85.75 85 TRP A C 1
ATOM 688 O O . TRP A 1 85 ? 12.289 -0.047 1.453 1.00 85.75 85 TRP A O 1
ATOM 698 N N . PHE A 1 86 ? 10.838 0.649 -0.093 1.00 83.12 86 PHE A N 1
ATOM 699 C CA . PHE A 1 86 ? 9.717 -0.116 0.472 1.00 83.12 86 PHE A CA 1
ATOM 700 C C . PHE A 1 86 ? 9.880 -1.639 0.343 1.00 83.12 86 PHE A C 1
ATOM 702 O O . PHE A 1 86 ? 9.280 -2.383 1.124 1.00 83.12 86 PHE A O 1
ATOM 709 N N . ARG A 1 87 ? 10.649 -2.114 -0.643 1.00 84.38 87 ARG A N 1
ATOM 710 C CA . ARG A 1 87 ? 10.979 -3.537 -0.831 1.00 84.38 87 ARG A CA 1
ATOM 711 C C . ARG A 1 87 ? 12.157 -3.984 0.034 1.00 84.38 87 ARG A C 1
ATOM 713 O O . ARG A 1 87 ? 12.290 -5.181 0.250 1.00 84.38 87 ARG A O 1
ATOM 720 N N . ASN A 1 88 ? 12.967 -3.060 0.540 1.00 84.50 88 ASN A N 1
ATOM 721 C CA . ASN A 1 88 ? 14.131 -3.341 1.377 1.00 84.50 88 ASN A CA 1
ATOM 722 C C . ASN A 1 88 ? 14.127 -2.447 2.635 1.00 84.50 88 ASN A C 1
ATOM 724 O O . ASN A 1 88 ? 15.030 -1.639 2.820 1.00 84.50 88 ASN A O 1
ATOM 728 N N . PRO A 1 89 ? 13.132 -2.573 3.533 1.00 72.12 89 PRO A N 1
ATOM 729 C CA . PRO A 1 89 ? 12.974 -1.664 4.675 1.00 72.12 89 PRO A CA 1
ATOM 730 C C . PRO A 1 89 ? 14.057 -1.796 5.768 1.00 72.12 89 PRO A C 1
ATOM 732 O O . PRO A 1 89 ? 13.986 -1.089 6.772 1.00 72.12 89 PRO A O 1
ATOM 735 N N . GLU A 1 90 ? 15.004 -2.728 5.624 1.00 69.62 90 GLU A N 1
ATOM 736 C CA . GLU A 1 90 ? 16.073 -3.010 6.594 1.00 69.62 90 GLU A CA 1
ATOM 737 C C . GLU A 1 90 ? 17.447 -2.431 6.198 1.00 69.62 90 GLU A C 1
ATOM 739 O O . GLU A 1 90 ? 18.386 -2.577 6.982 1.00 69.62 90 GLU A O 1
ATOM 744 N N . ASP A 1 91 ? 17.568 -1.803 5.019 1.00 56.56 91 ASP A N 1
ATOM 745 C CA . ASP A 1 91 ? 18.798 -1.143 4.533 1.00 56.56 91 ASP A CA 1
ATOM 746 C C . ASP A 1 91 ? 18.857 0.329 4.996 1.00 56.56 91 ASP A C 1
ATOM 748 O O . ASP A 1 91 ? 19.696 0.641 5.878 1.00 56.56 91 ASP A O 1
#

pLDDT: mean 71.75, std 16.47, range [33.72, 90.06]

Secondary structure (DSSP, 8-state):
--THHHHHHHHHHHHHHHS-----------PPPTT--EEEEEEEE-TTS-EEEEEEESS-SEEEEEEETTTEEEEEEPPHHHHHHHH-TT-

Sequence (91 aa):
MTLHDQAIVEKFSEYASQDSVDVDSVELFDQVPEDAQLAYRFVLKEKSNQEINMKIFANYDYLLIEALPILGDLRLKLTKEEADWFRNPED

Radius of gyration: 16.36 Å; chains: 1; bounding box: 46×37×30 Å